Protein AF-A0A9E5RTF7-F1 (afdb_monomer)

Secondary structure (DSSP, 8-state):
---HHHHHHHHHHHHHHHHTTS--TT------HHHHHTS-HHHHHHHHHHHHHHHHHHHHHHHT-TTS-HHHHHHHHHHHHHHHHHHHHHHHHHHHTT-

Nearest PDB structures (foldseek):
  3fx7-assembly1_B  TM=4.848E-01  e=3.679E+00  Helicobacter pylori
  2gts-assembly1_A  TM=4.918E-01  e=5.718E+00  Helicobacter pylori

Sequence (99 aa):
MITDLRKALITLAVFGMALSLQMPANAQQRITREQLDQLSLNDVIIFRNEQLRQAEIVVNSCDDSSYIDSSTCYAQGLQYTNLIANLDIYIAQREAIGE

Radius of gyration: 15.29 Å; Cα contacts (8 Å, |Δi|>4): 32; chains: 1; bounding box: 34×27×45 Å

Structure (mmCIF, N/CA/C/O backbone):
data_AF-A0A9E5RTF7-F1
#
_entry.id   AF-A0A9E5RTF7-F1
#
loop_
_atom_site.group_PDB
_atom_site.id
_atom_site.type_symbol
_atom_site.label_atom_id
_atom_site.label_alt_id
_atom_site.label_comp_id
_atom_site.label_asym_id
_atom_site.label_entity_id
_atom_site.label_seq_id
_atom_site.pdbx_PDB_ins_code
_atom_site.Cartn_x
_atom_site.Cartn_y
_atom_site.Cartn_z
_atom_site.occupancy
_atom_site.B_iso_or_equiv
_atom_site.auth_seq_id
_atom_site.auth_comp_id
_atom_site.auth_asym_id
_atom_site.auth_atom_id
_atom_site.pdbx_PDB_model_num
ATOM 1 N N . MET A 1 1 ? 6.532 19.863 23.232 1.00 41.69 1 MET A N 1
ATOM 2 C CA . MET A 1 1 ? 7.891 19.307 23.077 1.00 41.69 1 MET A CA 1
ATOM 3 C C . MET A 1 1 ? 7.747 18.006 22.296 1.00 41.69 1 MET A C 1
ATOM 5 O O . MET A 1 1 ? 7.460 16.974 22.880 1.00 41.69 1 MET A O 1
ATOM 9 N N . ILE A 1 2 ? 7.742 18.096 20.962 1.00 42.75 2 ILE A N 1
ATOM 10 C CA . ILE A 1 2 ? 7.575 16.933 20.079 1.00 42.75 2 ILE A CA 1
ATOM 11 C C . ILE A 1 2 ? 8.939 16.251 20.023 1.00 42.75 2 ILE A C 1
ATOM 13 O O . ILE A 1 2 ? 9.899 16.840 19.531 1.00 42.75 2 ILE A O 1
ATOM 17 N N . THR A 1 3 ? 9.003 15.074 20.635 1.00 48.88 3 THR A N 1
ATOM 18 C CA . 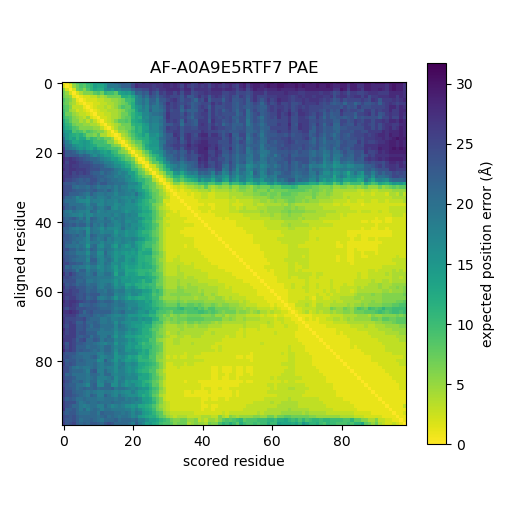THR A 1 3 ? 10.189 14.252 20.862 1.00 48.88 3 THR A CA 1
ATOM 19 C C . THR A 1 3 ? 10.942 13.975 19.563 1.00 48.88 3 THR A C 1
ATOM 21 O O . THR A 1 3 ? 10.340 13.699 18.522 1.00 48.88 3 THR A O 1
ATOM 24 N N . ASP A 1 4 ? 12.272 14.032 19.644 1.00 54.88 4 ASP A N 1
ATOM 25 C CA . ASP A 1 4 ? 13.237 13.833 18.554 1.00 54.88 4 ASP A CA 1
ATOM 26 C C . ASP A 1 4 ? 12.983 12.586 17.690 1.00 54.88 4 ASP A C 1
ATOM 28 O O . ASP A 1 4 ? 13.376 12.547 16.528 1.00 54.88 4 ASP A O 1
ATOM 32 N N . LEU A 1 5 ? 12.225 11.614 18.204 1.00 47.88 5 LEU A N 1
ATOM 33 C CA . LEU A 1 5 ? 11.772 10.421 17.494 1.00 47.88 5 LEU A CA 1
ATOM 34 C C . LEU A 1 5 ? 10.904 10.725 16.258 1.00 47.88 5 LEU A C 1
ATOM 36 O O . LEU A 1 5 ? 11.112 10.122 15.211 1.00 47.88 5 LEU A O 1
ATOM 40 N N . ARG A 1 6 ? 9.968 11.686 16.325 1.00 44.84 6 ARG A N 1
ATOM 41 C CA . ARG A 1 6 ? 9.124 12.045 15.161 1.00 44.84 6 ARG A CA 1
ATOM 42 C C . ARG A 1 6 ? 9.948 12.687 14.049 1.00 44.84 6 ARG A C 1
ATOM 44 O O . ARG A 1 6 ? 9.740 12.394 12.877 1.00 44.84 6 ARG A O 1
ATOM 51 N N . LYS A 1 7 ? 10.909 13.538 14.416 1.00 44.12 7 LYS A N 1
ATOM 52 C CA . LYS A 1 7 ? 11.840 14.145 13.458 1.00 44.12 7 LYS A CA 1
ATOM 53 C C . LYS A 1 7 ? 12.797 13.103 12.886 1.00 44.12 7 LYS A C 1
ATOM 55 O O . LYS A 1 7 ? 13.043 13.135 11.686 1.00 44.12 7 LYS A O 1
ATOM 60 N N . ALA A 1 8 ? 13.268 12.154 13.695 1.00 48.69 8 ALA A N 1
ATOM 61 C CA . ALA A 1 8 ? 14.091 11.042 13.230 1.00 48.69 8 ALA A CA 1
ATOM 62 C C . ALA A 1 8 ? 13.336 10.148 12.234 1.00 48.69 8 ALA A C 1
ATOM 64 O O . ALA A 1 8 ? 13.889 9.828 11.190 1.00 48.69 8 ALA A O 1
ATOM 65 N N . LEU A 1 9 ? 12.061 9.833 12.488 1.00 49.00 9 LEU A N 1
ATOM 66 C CA . LEU A 1 9 ? 11.212 9.050 11.578 1.00 49.00 9 LEU A CA 1
ATOM 67 C C . LEU A 1 9 ? 10.953 9.771 10.250 1.00 49.00 9 LEU A C 1
ATOM 69 O O . LEU A 1 9 ? 11.075 9.164 9.191 1.00 49.00 9 LEU A O 1
ATOM 73 N N . ILE A 1 10 ? 10.669 11.075 10.289 1.00 48.00 10 ILE A N 1
ATOM 74 C CA . ILE A 1 10 ? 10.499 11.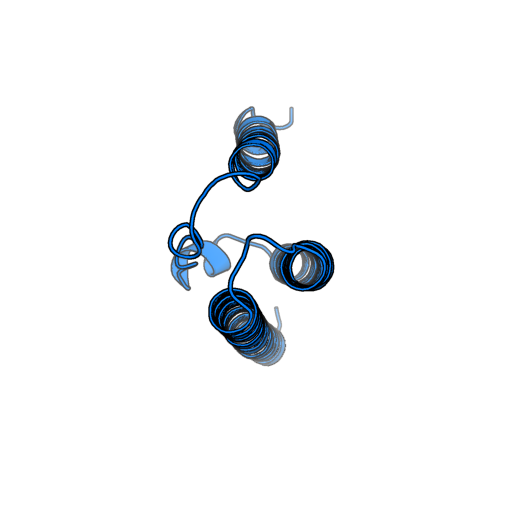886 9.074 1.00 48.00 10 ILE A CA 1
ATOM 75 C C . ILE A 1 10 ? 11.824 11.989 8.306 1.00 48.00 10 ILE A C 1
ATOM 77 O O . ILE A 1 10 ? 11.840 11.895 7.084 1.00 48.00 10 ILE A O 1
ATOM 81 N N . THR A 1 11 ? 12.951 12.121 9.007 1.00 43.06 11 THR A N 1
ATOM 82 C CA . THR A 1 11 ? 14.276 12.189 8.374 1.00 43.06 11 THR A CA 1
ATOM 83 C C . THR A 1 11 ? 14.673 10.841 7.771 1.00 43.06 11 THR A C 1
ATOM 85 O O . THR A 1 11 ? 15.225 10.825 6.680 1.00 43.06 11 THR A O 1
ATOM 88 N N . LEU A 1 12 ? 14.330 9.714 8.406 1.00 43.94 12 LEU A N 1
ATOM 89 C CA . LEU A 1 12 ? 14.488 8.366 7.846 1.00 43.94 12 LEU A CA 1
ATOM 90 C C . LEU A 1 12 ? 13.591 8.140 6.625 1.00 43.94 12 LEU A C 1
ATOM 92 O O . LEU A 1 12 ? 14.051 7.556 5.650 1.00 43.94 12 LEU A O 1
ATOM 96 N N . ALA A 1 13 ? 12.355 8.646 6.637 1.00 47.19 13 ALA A N 1
ATOM 97 C CA . ALA A 1 13 ? 11.477 8.613 5.470 1.00 47.19 13 ALA A CA 1
ATOM 98 C C . ALA A 1 13 ? 12.071 9.420 4.303 1.00 47.19 13 ALA A C 1
ATOM 100 O O . ALA A 1 13 ? 12.103 8.943 3.174 1.00 47.19 13 ALA A O 1
ATOM 101 N N . VAL A 1 14 ? 12.627 10.605 4.576 1.00 43.78 14 VAL A N 1
ATOM 102 C CA . VAL A 1 14 ? 13.248 11.466 3.555 1.00 43.78 14 VAL A CA 1
ATOM 103 C C . VAL A 1 14 ? 14.588 10.921 3.051 1.00 43.78 14 VAL A C 1
ATOM 105 O O . VAL A 1 14 ? 14.848 10.966 1.851 1.00 43.78 14 VAL A O 1
ATOM 108 N N . PHE A 1 15 ? 15.418 10.337 3.918 1.00 42.25 15 PHE A N 1
ATOM 109 C CA . PHE A 1 15 ? 16.659 9.676 3.497 1.00 42.25 15 PHE A CA 1
ATOM 110 C C . PHE A 1 15 ? 16.399 8.355 2.762 1.00 42.25 15 PHE A C 1
ATOM 112 O O . PHE A 1 15 ? 17.119 8.028 1.820 1.00 42.25 15 PHE A O 1
ATOM 119 N N . GLY A 1 16 ? 15.342 7.627 3.135 1.00 38.88 16 GLY A N 1
ATOM 120 C CA . GLY A 1 16 ? 14.868 6.454 2.404 1.00 38.88 16 GLY A CA 1
ATOM 121 C C . GLY A 1 16 ? 14.452 6.796 0.972 1.00 38.88 16 GLY A C 1
ATOM 122 O O . GLY A 1 16 ? 14.797 6.051 0.057 1.00 38.88 16 GLY A O 1
ATOM 123 N N . MET A 1 17 ? 13.811 7.956 0.770 1.00 42.91 17 MET A N 1
ATOM 124 C CA . MET A 1 17 ? 13.408 8.471 -0.550 1.00 42.91 17 MET A CA 1
ATOM 125 C C . MET A 1 17 ? 14.597 8.871 -1.445 1.00 42.91 17 MET A C 1
ATOM 127 O O . MET A 1 17 ? 14.527 8.718 -2.660 1.00 42.91 17 MET A O 1
ATOM 131 N N . ALA A 1 18 ? 15.712 9.347 -0.878 1.00 39.62 18 ALA A N 1
ATOM 132 C CA . ALA A 1 18 ? 16.899 9.708 -1.664 1.00 39.62 18 ALA A CA 1
ATOM 133 C C . ALA A 1 18 ? 17.722 8.485 -2.123 1.00 39.62 18 ALA A C 1
ATOM 135 O O . ALA A 1 18 ? 18.381 8.534 -3.159 1.00 39.62 18 ALA A O 1
ATOM 136 N N . LEU A 1 19 ? 17.663 7.373 -1.382 1.00 38.56 19 LEU A N 1
ATOM 137 C CA . LEU A 1 19 ? 18.341 6.114 -1.729 1.00 38.56 19 LEU A CA 1
ATOM 138 C C . LEU A 1 19 ? 17.531 5.222 -2.687 1.00 38.56 19 LEU A C 1
ATOM 140 O O . LEU A 1 19 ? 18.085 4.280 -3.252 1.00 38.56 19 LEU A O 1
ATOM 144 N N . SER A 1 20 ? 16.246 5.514 -2.913 1.00 39.19 20 SER A N 1
ATOM 145 C CA . SER A 1 20 ? 15.376 4.705 -3.786 1.00 39.19 20 SER A CA 1
ATOM 146 C C . SER A 1 20 ? 15.539 5.001 -5.279 1.00 39.19 20 SER A C 1
ATOM 148 O O . SER A 1 20 ? 15.037 4.241 -6.098 1.00 39.19 20 SER A O 1
ATOM 150 N N . LEU A 1 21 ? 16.291 6.038 -5.660 1.00 39.59 21 LEU A N 1
ATOM 151 C CA . LEU A 1 21 ? 16.585 6.328 -7.069 1.00 39.59 21 LEU A CA 1
ATOM 152 C C . LEU A 1 21 ? 17.640 5.388 -7.684 1.00 39.59 21 LEU A C 1
ATOM 154 O O . LEU A 1 21 ? 17.883 5.469 -8.885 1.00 39.59 21 LEU A O 1
ATOM 158 N N . GLN A 1 22 ? 18.281 4.510 -6.895 1.00 35.50 22 GLN A N 1
ATOM 159 C CA . GLN A 1 22 ? 19.334 3.599 -7.379 1.00 35.50 22 GLN A CA 1
ATOM 160 C C . GLN A 1 22 ? 19.390 2.230 -6.669 1.00 35.50 22 GLN A C 1
ATOM 162 O O . GLN A 1 22 ? 20.447 1.597 -6.666 1.00 35.50 22 GLN A O 1
ATOM 167 N N . MET A 1 23 ? 18.300 1.731 -6.070 1.00 34.97 23 MET A N 1
ATOM 168 C CA . MET A 1 23 ? 18.310 0.392 -5.459 1.00 34.97 23 MET A CA 1
ATOM 169 C C . MET A 1 23 ? 17.282 -0.563 -6.077 1.00 34.97 23 MET A C 1
ATOM 171 O O . MET A 1 23 ? 16.146 -0.164 -6.323 1.00 34.97 23 MET A O 1
ATOM 175 N N . PRO A 1 24 ? 17.680 -1.830 -6.328 1.00 35.62 24 PRO A N 1
ATOM 176 C CA . PRO A 1 24 ? 16.823 -2.850 -6.925 1.00 35.62 24 PRO A CA 1
ATOM 177 C C . PRO A 1 24 ? 15.584 -3.099 -6.055 1.00 35.62 24 PRO A C 1
ATOM 179 O O . PRO A 1 24 ? 15.611 -2.848 -4.850 1.00 35.62 24 PRO A O 1
ATOM 182 N N . ALA A 1 25 ? 14.538 -3.670 -6.662 1.00 40.66 25 ALA A N 1
ATOM 183 C CA . ALA A 1 25 ? 13.217 -4.030 -6.115 1.00 40.66 25 ALA A CA 1
ATOM 184 C C . ALA A 1 25 ? 13.192 -4.933 -4.845 1.00 40.66 25 ALA A C 1
ATOM 186 O O . ALA A 1 25 ? 12.175 -5.538 -4.517 1.00 40.66 25 ALA A O 1
ATOM 187 N N . ASN A 1 26 ? 14.304 -5.041 -4.116 1.00 35.47 26 ASN A N 1
ATOM 188 C CA . ASN A 1 26 ? 14.488 -5.802 -2.881 1.00 35.47 26 ASN A CA 1
ATOM 189 C C . ASN A 1 26 ? 14.568 -4.928 -1.613 1.00 35.47 26 ASN A C 1
ATOM 191 O O . ASN A 1 26 ? 14.778 -5.462 -0.527 1.00 35.47 26 ASN A O 1
ATOM 195 N N . ALA A 1 27 ? 14.405 -3.605 -1.714 1.00 39.56 27 ALA A N 1
ATOM 196 C CA . ALA A 1 27 ? 14.438 -2.695 -0.561 1.00 39.56 27 ALA A CA 1
ATOM 197 C C . ALA A 1 27 ? 13.048 -2.269 -0.052 1.00 39.56 27 ALA A C 1
ATOM 199 O O . ALA A 1 27 ? 12.948 -1.335 0.744 1.00 39.56 27 ALA A O 1
ATOM 200 N N . GLN A 1 28 ? 11.966 -2.940 -0.462 1.00 48.47 28 GLN A N 1
ATOM 201 C CA . GLN A 1 28 ? 10.667 -2.735 0.176 1.00 48.47 28 GLN A CA 1
ATOM 202 C C . GLN A 1 28 ? 10.696 -3.470 1.520 1.00 48.47 28 GLN A C 1
ATOM 204 O O . GLN A 1 28 ? 10.496 -4.683 1.596 1.00 48.47 28 GLN A O 1
ATOM 209 N N . GLN A 1 29 ? 11.057 -2.740 2.581 1.00 54.34 29 GLN A N 1
ATOM 210 C CA . GLN A 1 29 ? 10.996 -3.231 3.955 1.00 54.34 29 GLN A CA 1
ATOM 211 C C . GLN A 1 29 ? 9.643 -3.912 4.161 1.00 54.34 29 GLN A C 1
ATOM 213 O O . GLN A 1 29 ? 8.593 -3.304 3.970 1.00 54.34 29 GLN A O 1
ATOM 218 N N . ARG A 1 30 ? 9.670 -5.201 4.496 1.00 61.34 30 ARG A N 1
ATOM 219 C CA . ARG A 1 30 ? 8.468 -5.989 4.750 1.00 61.34 30 ARG A CA 1
ATOM 220 C C . ARG A 1 30 ? 7.800 -5.424 6.002 1.00 61.34 30 ARG A C 1
ATOM 222 O O . ARG A 1 30 ? 8.250 -5.707 7.107 1.00 61.34 30 ARG A O 1
ATOM 229 N N . ILE A 1 31 ? 6.781 -4.593 5.815 1.00 69.75 31 ILE A N 1
ATOM 230 C CA . ILE A 1 31 ? 6.048 -3.967 6.916 1.00 69.75 31 ILE A CA 1
ATOM 231 C C . ILE A 1 31 ? 5.317 -5.062 7.672 1.00 69.75 31 ILE A C 1
ATOM 233 O O . ILE A 1 31 ? 4.530 -5.810 7.086 1.00 69.75 31 ILE A O 1
ATOM 237 N N . THR A 1 32 ? 5.626 -5.195 8.956 1.00 78.50 32 THR A N 1
ATOM 238 C CA . THR A 1 32 ? 5.007 -6.212 9.801 1.00 78.50 32 THR A CA 1
ATOM 239 C C . THR A 1 32 ? 3.746 -5.668 10.456 1.00 78.50 32 THR A C 1
ATOM 241 O O . THR A 1 32 ? 3.561 -4.456 10.596 1.00 78.50 32 THR A O 1
ATOM 244 N N . ARG A 1 33 ? 2.861 -6.573 10.878 1.00 75.94 33 ARG A N 1
ATOM 245 C CA . ARG A 1 33 ? 1.632 -6.196 11.579 1.00 75.94 33 ARG A CA 1
ATOM 246 C C . ARG A 1 33 ? 1.946 -5.444 12.872 1.00 75.94 33 ARG A C 1
ATOM 248 O O . ARG A 1 33 ? 1.338 -4.418 13.134 1.00 75.94 33 ARG A O 1
ATOM 255 N N . GLU A 1 34 ? 2.975 -5.876 13.596 1.00 76.94 34 GLU A N 1
ATOM 256 C CA . GLU A 1 34 ? 3.415 -5.255 14.847 1.00 76.94 34 GLU A CA 1
ATOM 257 C C . GLU A 1 34 ? 3.883 -3.806 14.646 1.00 76.94 34 GLU A C 1
ATOM 259 O O . GLU A 1 34 ? 3.745 -2.985 15.549 1.00 76.94 34 GLU A O 1
ATOM 264 N N . GLN A 1 35 ? 4.433 -3.472 13.472 1.00 78.81 35 GLN A N 1
ATOM 265 C CA . GLN A 1 35 ? 4.788 -2.092 13.131 1.00 78.81 35 GLN A CA 1
ATOM 266 C C . GLN A 1 35 ? 3.544 -1.241 12.851 1.00 78.81 35 GLN A C 1
ATOM 268 O O . GLN A 1 35 ? 3.511 -0.074 13.233 1.00 78.81 35 GLN A O 1
ATOM 273 N N . LEU A 1 36 ? 2.518 -1.815 12.217 1.00 84.38 36 LEU A N 1
ATOM 274 C CA . LEU A 1 36 ? 1.245 -1.131 11.965 1.00 84.38 36 LEU A CA 1
ATOM 275 C C . LEU A 1 36 ? 0.425 -0.941 13.247 1.00 84.38 36 LEU A C 1
ATOM 277 O O . LEU A 1 36 ? -0.227 0.089 13.404 1.00 84.38 36 LEU A O 1
ATOM 281 N N . ASP A 1 37 ? 0.511 -1.883 14.188 1.00 85.50 37 ASP A N 1
ATOM 282 C CA . ASP A 1 37 ? -0.177 -1.815 15.484 1.00 85.50 37 ASP A CA 1
ATOM 283 C C . ASP A 1 37 ? 0.341 -0.656 16.357 1.00 85.50 37 ASP A C 1
ATOM 285 O O . ASP A 1 37 ? -0.366 -0.161 17.232 1.00 85.50 37 ASP A O 1
ATOM 289 N N . GLN A 1 38 ? 1.564 -0.176 16.105 1.00 90.44 38 GLN A N 1
ATOM 290 C CA . GLN A 1 38 ? 2.134 1.003 16.773 1.00 90.44 38 GLN A CA 1
ATOM 291 C C . GLN A 1 38 ? 1.601 2.333 16.217 1.00 90.44 38 GLN A C 1
ATOM 293 O O . GLN A 1 38 ? 1.876 3.391 16.790 1.00 90.44 38 GLN A O 1
ATOM 298 N N . LEU A 1 39 ? 0.870 2.303 15.101 1.00 87.38 39 LEU A N 1
ATOM 299 C CA . LEU A 1 39 ? 0.318 3.477 14.435 1.00 87.38 39 LEU A CA 1
ATOM 300 C C . LEU A 1 39 ? -1.170 3.635 14.756 1.00 87.38 39 LEU A C 1
ATOM 302 O O . LEU A 1 39 ? -1.899 2.655 14.931 1.00 87.38 39 LEU A O 1
ATOM 306 N N . SER A 1 40 ? -1.651 4.879 14.788 1.00 93.62 40 SER A N 1
ATOM 307 C CA . SER A 1 40 ? -3.097 5.124 14.803 1.00 93.62 40 SER A CA 1
ATOM 308 C C . SER A 1 40 ? -3.726 4.697 13.472 1.00 93.62 40 SER A C 1
ATOM 310 O O . SER A 1 40 ? -3.042 4.680 12.447 1.00 93.62 40 SER A O 1
ATOM 312 N N . LEU A 1 41 ? -5.028 4.393 13.456 1.00 93.25 41 LEU A N 1
ATOM 313 C CA . LEU A 1 41 ? -5.733 4.028 12.222 1.00 93.25 41 LEU A CA 1
ATOM 314 C C . LEU A 1 41 ? -5.561 5.101 11.131 1.00 93.25 41 LEU A C 1
ATOM 316 O O . LEU A 1 41 ? -5.233 4.787 9.989 1.00 93.25 41 LEU A O 1
ATOM 320 N N . ASN A 1 42 ? -5.666 6.379 11.508 1.00 93.19 42 ASN A N 1
ATOM 321 C CA . ASN A 1 42 ? -5.427 7.500 10.598 1.00 93.19 42 ASN A CA 1
ATOM 322 C C . ASN A 1 42 ? -3.996 7.525 10.043 1.00 93.19 42 ASN A C 1
AT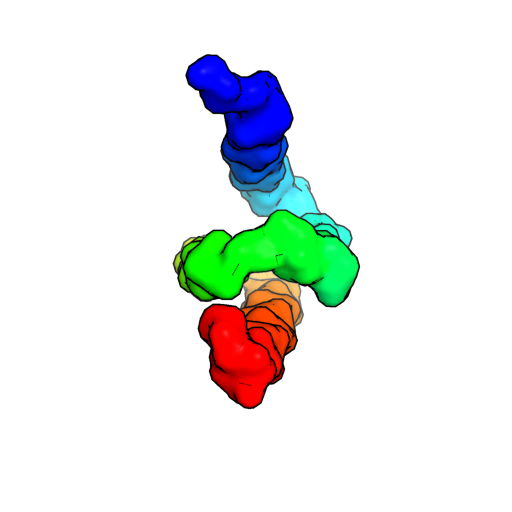OM 324 O O . ASN A 1 42 ? -3.814 7.782 8.854 1.00 93.19 42 ASN A O 1
ATOM 328 N N . ASP A 1 43 ? -2.983 7.238 10.864 1.00 90.62 43 ASP A N 1
ATOM 329 C CA . ASP A 1 43 ? -1.595 7.173 10.392 1.00 90.62 43 ASP A CA 1
ATOM 330 C C . ASP A 1 43 ? -1.395 6.015 9.402 1.00 90.62 43 ASP A C 1
ATOM 332 O O . ASP A 1 43 ? -0.669 6.168 8.420 1.00 90.62 43 ASP A O 1
ATOM 336 N N . VAL A 1 44 ? -2.075 4.881 9.606 1.00 86.44 44 VAL A N 1
ATOM 337 C CA . VAL A 1 44 ? -2.047 3.745 8.670 1.00 86.44 44 VAL A CA 1
ATOM 338 C C . VAL A 1 44 ? -2.729 4.096 7.346 1.00 86.44 44 VAL A C 1
ATOM 340 O O . VAL A 1 44 ? -2.194 3.774 6.286 1.00 86.44 44 VAL A O 1
ATOM 343 N N . ILE A 1 45 ? -3.859 4.809 7.378 1.00 90.94 45 ILE A N 1
ATOM 344 C CA . ILE A 1 45 ? -4.543 5.300 6.170 1.00 90.94 45 ILE A CA 1
ATOM 345 C C . ILE A 1 45 ? -3.646 6.279 5.397 1.00 90.94 45 ILE A C 1
ATOM 347 O O . ILE A 1 45 ? -3.490 6.154 4.180 1.00 90.94 45 ILE A O 1
ATOM 351 N N . ILE A 1 46 ? -3.012 7.232 6.089 1.00 89.06 46 ILE A N 1
ATOM 352 C CA . ILE A 1 46 ? -2.055 8.169 5.478 1.00 89.06 46 ILE A CA 1
ATOM 353 C C . ILE A 1 46 ? -0.892 7.399 4.853 1.00 89.06 46 ILE A C 1
ATOM 355 O O . ILE A 1 46 ? -0.526 7.655 3.705 1.00 89.06 46 ILE A O 1
ATOM 359 N N . PHE A 1 47 ? -0.340 6.431 5.582 1.00 85.88 47 PHE A N 1
ATOM 360 C CA . PHE A 1 47 ? 0.749 5.598 5.100 1.00 85.88 47 PHE A CA 1
ATOM 361 C C . PHE A 1 47 ? 0.360 4.826 3.830 1.00 85.88 47 PHE A C 1
ATOM 363 O O . PHE A 1 47 ? 1.093 4.857 2.842 1.00 85.88 47 PHE A O 1
ATOM 370 N N . ARG A 1 48 ? -0.822 4.203 3.813 1.00 91.75 48 ARG A N 1
ATOM 371 C CA . ARG A 1 48 ? -1.380 3.506 2.646 1.00 91.75 48 ARG A CA 1
ATOM 372 C C . ARG A 1 48 ? -1.525 4.428 1.437 1.00 91.75 48 ARG A C 1
ATOM 374 O O . ARG A 1 48 ? -1.170 4.034 0.327 1.00 91.75 48 ARG A O 1
ATOM 381 N N . ASN A 1 49 ? -2.005 5.653 1.636 1.00 88.56 49 ASN A N 1
ATOM 382 C CA . ASN A 1 49 ? -2.134 6.635 0.558 1.00 88.56 49 ASN A CA 1
ATOM 383 C C . ASN A 1 49 ? -0.773 7.085 0.016 1.00 88.56 49 ASN A C 1
ATOM 385 O O . ASN A 1 49 ? -0.616 7.232 -1.195 1.00 88.56 49 ASN A O 1
ATOM 389 N N . GLU A 1 50 ? 0.229 7.236 0.884 1.00 86.38 50 GLU A N 1
ATOM 390 C CA . GLU A 1 50 ? 1.590 7.534 0.443 1.00 86.38 50 GLU A CA 1
ATOM 391 C C . GLU A 1 50 ? 2.192 6.367 -0.349 1.00 86.38 50 GLU A C 1
ATOM 393 O O . GLU A 1 50 ? 2.803 6.602 -1.386 1.00 86.38 50 GLU A O 1
ATOM 398 N N . GLN A 1 51 ? 1.969 5.111 0.058 1.00 85.88 51 GLN A N 1
ATOM 399 C CA . GLN A 1 51 ? 2.415 3.954 -0.731 1.00 85.88 51 GLN A CA 1
ATOM 400 C C . GLN A 1 51 ? 1.772 3.915 -2.119 1.00 85.88 51 GLN A C 1
ATOM 402 O O . GLN A 1 51 ? 2.453 3.589 -3.088 1.00 85.88 51 GLN A O 1
ATOM 407 N N . LEU A 1 52 ? 0.495 4.290 -2.234 1.00 87.69 52 LEU A N 1
ATOM 408 C CA . LEU A 1 52 ? -0.178 4.389 -3.529 1.00 87.69 52 LEU A CA 1
ATOM 409 C C . LEU A 1 52 ? 0.437 5.485 -4.411 1.00 87.69 52 LEU A C 1
ATOM 411 O O . LEU A 1 52 ? 0.716 5.238 -5.581 1.00 87.69 52 LEU A O 1
ATOM 415 N N . ARG A 1 53 ? 0.719 6.664 -3.846 1.00 85.81 53 ARG A N 1
ATOM 416 C CA . ARG A 1 53 ? 1.391 7.755 -4.570 1.00 85.81 53 ARG A CA 1
ATOM 417 C C . ARG A 1 53 ? 2.795 7.356 -5.030 1.00 85.81 53 ARG A C 1
ATOM 419 O O . ARG A 1 53 ? 3.193 7.656 -6.151 1.00 85.81 53 ARG A O 1
ATOM 426 N N . GLN A 1 54 ? 3.549 6.676 -4.170 1.00 83.00 54 GLN A N 1
ATOM 427 C CA . GLN A 1 54 ? 4.886 6.184 -4.500 1.00 83.00 54 GLN A CA 1
ATOM 428 C C . GLN A 1 54 ? 4.841 5.115 -5.592 1.00 83.00 54 GLN A C 1
ATOM 430 O O . GLN A 1 54 ? 5.684 5.140 -6.481 1.00 83.00 54 GLN A O 1
ATOM 435 N N . ALA A 1 55 ? 3.845 4.223 -5.569 1.00 85.19 55 ALA A N 1
ATOM 436 C CA . ALA A 1 55 ? 3.650 3.229 -6.618 1.00 85.19 55 ALA A CA 1
ATOM 437 C C . ALA A 1 55 ? 3.510 3.889 -7.994 1.00 85.19 55 ALA A C 1
ATOM 439 O O . ALA A 1 55 ? 4.205 3.501 -8.925 1.00 85.19 55 ALA A O 1
ATOM 440 N N . GLU A 1 56 ? 2.667 4.919 -8.103 1.00 85.56 56 GLU A N 1
ATOM 441 C CA . GLU A 1 56 ? 2.472 5.662 -9.350 1.00 85.56 56 GLU A CA 1
ATOM 442 C C . GLU A 1 56 ? 3.781 6.295 -9.839 1.00 85.56 56 GLU A C 1
ATOM 444 O O . GLU A 1 56 ? 4.163 6.117 -10.991 1.00 85.56 56 GLU A O 1
ATOM 449 N N . ILE A 1 57 ? 4.511 6.984 -8.959 1.00 82.12 57 ILE A N 1
ATOM 450 C CA . ILE A 1 57 ? 5.762 7.660 -9.328 1.00 82.12 57 ILE A CA 1
ATOM 451 C C . ILE A 1 57 ? 6.823 6.651 -9.775 1.00 82.12 57 ILE A C 1
ATOM 453 O O . ILE A 1 57 ? 7.463 6.835 -10.809 1.00 82.12 57 ILE A O 1
ATOM 457 N N . VAL A 1 58 ? 7.031 5.602 -8.982 1.00 80.44 58 VAL A N 1
ATOM 458 C CA . VAL A 1 58 ? 8.126 4.654 -9.186 1.00 80.44 58 VAL A CA 1
ATOM 459 C C . VAL A 1 58 ? 7.849 3.743 -10.376 1.00 80.44 58 VAL A C 1
ATOM 461 O O . VAL A 1 58 ? 8.752 3.532 -11.179 1.00 80.44 58 VAL A O 1
ATOM 464 N N . VAL A 1 59 ? 6.622 3.233 -10.526 1.00 80.56 59 VAL A N 1
ATOM 465 C CA . VAL A 1 59 ? 6.269 2.354 -11.650 1.00 80.56 59 VAL A CA 1
ATOM 466 C C . VAL A 1 59 ? 6.266 3.137 -12.959 1.00 80.56 59 VAL A C 1
ATOM 468 O O . VAL A 1 59 ? 6.913 2.692 -13.899 1.00 80.56 59 VAL A O 1
ATOM 471 N N . ASN A 1 60 ? 5.678 4.339 -13.002 1.00 79.12 60 ASN A N 1
ATOM 472 C CA . ASN A 1 60 ? 5.719 5.164 -14.215 1.00 79.12 60 ASN A CA 1
ATOM 473 C C . ASN A 1 60 ? 7.162 5.549 -14.575 1.00 79.12 60 ASN A C 1
ATOM 475 O O . ASN A 1 60 ? 7.572 5.410 -15.721 1.00 79.12 60 ASN A O 1
ATOM 479 N N . SER A 1 61 ? 7.974 5.955 -13.589 1.00 78.44 61 SER A N 1
ATOM 480 C CA . SER A 1 61 ? 9.397 6.234 -13.827 1.00 78.44 61 SER A CA 1
ATOM 481 C C . SER A 1 61 ? 10.178 4.999 -14.283 1.00 78.44 61 SER A C 1
ATOM 483 O O . SER A 1 61 ? 11.208 5.151 -14.943 1.00 78.44 61 SER A O 1
ATOM 485 N N . CYS A 1 62 ? 9.751 3.801 -13.888 1.00 78.12 62 CYS A N 1
ATOM 486 C CA . CYS A 1 62 ? 10.358 2.556 -14.328 1.00 78.12 62 CYS A CA 1
ATOM 487 C C . CYS A 1 62 ? 9.987 2.275 -15.786 1.00 78.12 62 CYS A C 1
ATOM 489 O O . CYS A 1 62 ? 10.879 2.035 -16.597 1.00 78.12 62 CYS A O 1
ATOM 491 N N . ASP A 1 63 ? 8.699 2.377 -16.121 1.00 78.81 63 ASP A N 1
ATOM 492 C CA . ASP A 1 63 ? 8.168 2.139 -17.466 1.00 78.81 63 ASP A CA 1
ATOM 493 C C . ASP A 1 63 ? 8.709 3.146 -18.499 1.00 78.81 63 ASP A C 1
ATOM 495 O O . ASP A 1 63 ? 8.951 2.782 -19.649 1.00 78.81 63 ASP A O 1
ATOM 499 N N . ASP A 1 64 ? 8.977 4.388 -18.086 1.00 83.44 64 ASP A N 1
ATOM 500 C CA . ASP A 1 64 ? 9.584 5.424 -18.933 1.00 83.44 64 ASP A CA 1
ATOM 501 C C . ASP A 1 64 ? 11.095 5.210 -19.176 1.00 83.44 64 ASP A C 1
ATOM 503 O O . ASP A 1 64 ? 11.706 5.878 -20.019 1.00 83.44 64 ASP A O 1
ATOM 507 N N . SER A 1 65 ? 11.738 4.295 -18.443 1.00 80.12 65 SER A N 1
ATOM 508 C CA . SER A 1 65 ? 13.177 4.053 -18.546 1.00 80.12 65 SER A CA 1
ATOM 509 C C . SER A 1 65 ? 13.514 3.076 -19.669 1.00 80.12 65 SER A C 1
ATOM 511 O O . SER A 1 65 ? 13.162 1.902 -19.632 1.00 80.12 65 SER A O 1
ATOM 513 N N . SER A 1 66 ? 14.350 3.506 -20.616 1.00 84.81 66 SER A N 1
ATOM 514 C CA . SER A 1 66 ? 14.899 2.620 -21.656 1.00 84.81 66 SER A CA 1
AT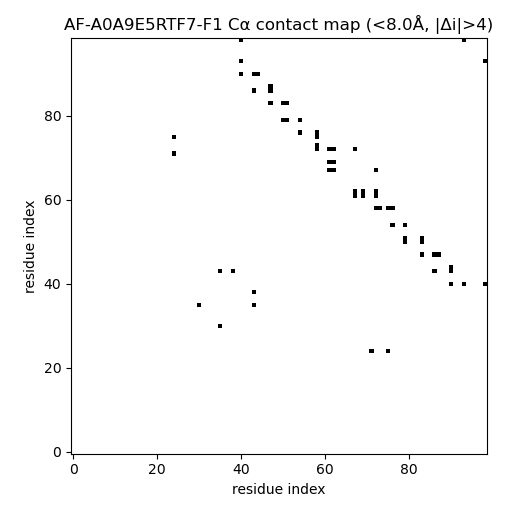OM 515 C C . SER A 1 66 ? 15.943 1.617 -21.144 1.00 84.81 66 SER A C 1
ATOM 517 O O . SER A 1 66 ? 16.449 0.811 -21.922 1.00 84.81 66 SER A O 1
ATOM 519 N N . TYR A 1 67 ? 16.340 1.716 -19.873 1.00 81.50 67 TYR A N 1
ATOM 520 C CA . TYR A 1 67 ? 17.419 0.920 -19.277 1.00 81.50 67 TYR A CA 1
ATOM 521 C C . TYR A 1 67 ? 16.919 -0.137 -18.292 1.00 81.50 67 TYR A C 1
ATOM 523 O O . TYR A 1 67 ? 17.701 -0.999 -17.889 1.00 81.50 67 TYR A O 1
ATOM 531 N N . ILE A 1 68 ? 15.653 -0.064 -17.878 1.00 74.50 68 ILE A N 1
ATOM 532 C CA . ILE A 1 68 ? 15.054 -1.023 -16.954 1.00 74.50 68 ILE A CA 1
ATOM 533 C C . ILE A 1 68 ? 14.162 -1.960 -17.762 1.00 74.50 68 ILE A C 1
ATOM 535 O O . ILE A 1 68 ? 13.384 -1.530 -18.606 1.00 74.50 68 ILE A O 1
ATOM 539 N N . ASP A 1 69 ? 14.307 -3.262 -17.531 1.00 77.94 69 ASP A N 1
ATOM 540 C CA . ASP A 1 69 ? 13.486 -4.251 -18.218 1.00 77.94 69 ASP A CA 1
ATOM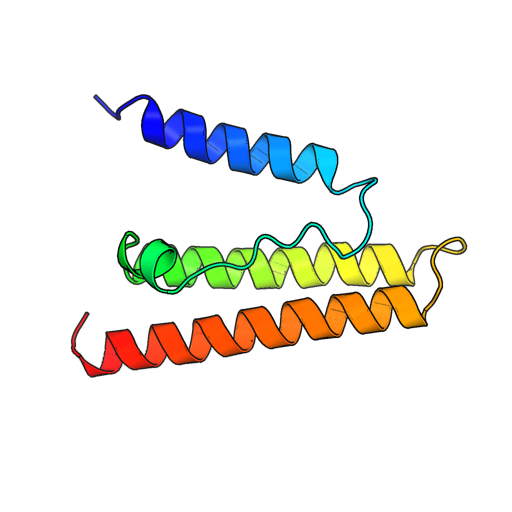 541 C C . ASP A 1 69 ? 12.022 -4.128 -17.770 1.00 77.94 69 ASP A C 1
ATOM 543 O O . ASP A 1 69 ? 11.736 -4.097 -16.571 1.00 77.94 69 ASP A O 1
ATOM 547 N N . SER A 1 70 ? 11.093 -4.134 -18.727 1.00 78.00 70 SER A N 1
ATOM 548 C CA . SER A 1 70 ? 9.643 -4.099 -18.476 1.00 78.00 70 SER A CA 1
ATOM 549 C C . SER A 1 70 ? 9.159 -5.125 -17.438 1.00 78.00 70 SER A C 1
ATOM 551 O O . SER A 1 70 ? 8.270 -4.839 -16.638 1.00 78.00 70 SER A O 1
ATOM 553 N N . SER A 1 71 ? 9.771 -6.312 -17.383 1.00 77.69 71 SER A N 1
ATOM 554 C CA . SER A 1 71 ? 9.452 -7.344 -16.393 1.00 77.69 71 SER A CA 1
ATOM 555 C C . SER A 1 71 ? 9.824 -6.935 -14.964 1.00 77.69 71 SER A C 1
ATOM 557 O O . SER A 1 71 ? 9.156 -7.345 -14.013 1.00 77.69 71 SER A O 1
ATOM 559 N N . THR A 1 72 ? 10.844 -6.086 -14.804 1.00 80.38 72 THR A N 1
ATOM 560 C CA . THR A 1 72 ? 11.236 -5.506 -13.512 1.00 80.38 72 THR A CA 1
ATOM 561 C C . THR A 1 72 ? 10.201 -4.485 -13.049 1.00 80.38 72 THR A C 1
ATOM 563 O O . THR A 1 72 ? 9.769 -4.545 -11.898 1.00 80.38 72 THR A O 1
ATOM 566 N N . CYS A 1 73 ? 9.742 -3.610 -13.947 1.00 76.31 73 CYS A N 1
ATOM 567 C CA . CYS A 1 73 ? 8.700 -2.622 -13.650 1.00 76.31 73 CYS A CA 1
ATOM 568 C C . CYS A 1 73 ? 7.369 -3.294 -13.305 1.00 76.31 73 CYS A C 1
ATOM 570 O O . CYS A 1 73 ? 6.738 -2.963 -12.300 1.00 76.31 73 CYS A O 1
ATOM 572 N N . TYR A 1 74 ? 7.005 -4.339 -14.053 1.00 79.00 74 TYR A N 1
ATOM 573 C CA . TYR A 1 74 ? 5.843 -5.168 -13.751 1.00 79.00 74 TYR A CA 1
ATOM 574 C C . TYR A 1 74 ? 5.938 -5.830 -12.368 1.00 79.00 74 TYR A C 1
ATOM 576 O O . TYR A 1 74 ? 4.993 -5.766 -11.578 1.00 79.00 74 TYR A O 1
ATOM 584 N N . ALA A 1 75 ? 7.084 -6.436 -12.037 1.00 78.69 75 ALA A N 1
ATOM 585 C CA . ALA A 1 75 ? 7.295 -7.040 -10.724 1.00 78.69 75 ALA A CA 1
ATOM 586 C C . ALA A 1 75 ? 7.179 -6.003 -9.595 1.00 78.69 75 ALA A C 1
ATOM 588 O O . ALA A 1 75 ? 6.563 -6.282 -8.566 1.00 78.69 75 ALA A O 1
ATOM 589 N N . GLN A 1 76 ? 7.706 -4.796 -9.799 1.00 78.56 76 GLN A N 1
ATOM 590 C CA . GLN A 1 76 ? 7.596 -3.698 -8.843 1.00 78.56 76 GLN A CA 1
ATOM 591 C C . GLN A 1 76 ? 6.145 -3.222 -8.672 1.00 78.56 76 GLN A C 1
ATOM 593 O O . GLN A 1 76 ? 5.680 -3.053 -7.543 1.00 78.56 76 GLN A O 1
ATOM 598 N N . GLY A 1 77 ? 5.387 -3.098 -9.764 1.00 82.38 77 GLY A N 1
ATOM 599 C CA . GLY A 1 77 ? 3.955 -2.790 -9.715 1.00 82.38 77 GLY A CA 1
ATOM 600 C C . GLY A 1 77 ? 3.146 -3.838 -8.942 1.00 82.38 77 GLY A C 1
ATOM 601 O O . GLY A 1 77 ? 2.289 -3.491 -8.121 1.00 82.38 77 GLY A O 1
ATOM 602 N N . LEU A 1 78 ? 3.464 -5.126 -9.117 1.00 84.94 78 LEU A N 1
ATOM 603 C CA . LEU A 1 78 ? 2.851 -6.204 -8.335 1.00 84.94 78 LEU A CA 1
ATOM 604 C C . LEU A 1 78 ? 3.174 -6.104 -6.840 1.00 84.94 78 LEU A C 1
ATOM 606 O O . LEU A 1 78 ? 2.298 -6.343 -6.007 1.00 84.94 78 LEU A O 1
ATOM 610 N N . GLN A 1 79 ? 4.408 -5.747 -6.477 1.00 82.94 79 GLN A N 1
ATOM 611 C CA . GLN A 1 79 ? 4.786 -5.581 -5.073 1.00 82.94 79 GLN A CA 1
ATOM 612 C C . GLN A 1 79 ? 3.980 -4.462 -4.397 1.00 82.94 79 GLN A C 1
ATOM 614 O O . GLN A 1 79 ? 3.414 -4.685 -3.323 1.00 82.94 79 GLN A O 1
ATOM 619 N N . TYR A 1 80 ? 3.844 -3.301 -5.046 1.00 83.94 80 TYR A N 1
ATOM 620 C CA . TYR A 1 80 ? 2.997 -2.213 -4.546 1.00 83.94 80 TYR A CA 1
ATOM 621 C C . TYR A 1 80 ? 1.529 -2.623 -4.434 1.00 83.94 80 TYR A C 1
ATOM 623 O O . TYR A 1 80 ? 0.904 -2.371 -3.406 1.00 83.94 80 TYR A O 1
ATOM 631 N N . THR A 1 81 ? 0.997 -3.309 -5.448 1.00 87.38 81 THR A N 1
ATOM 632 C CA . THR A 1 81 ? -0.387 -3.806 -5.438 1.00 87.38 81 THR A CA 1
ATOM 633 C C . THR A 1 81 ? -0.643 -4.709 -4.230 1.00 87.38 81 THR A C 1
ATOM 635 O O . THR A 1 81 ? -1.617 -4.517 -3.501 1.00 87.38 81 THR A O 1
ATOM 638 N N . ASN A 1 82 ? 0.264 -5.653 -3.964 1.00 85.06 82 ASN A N 1
ATOM 639 C CA . ASN A 1 82 ? 0.157 -6.559 -2.821 1.00 85.06 82 ASN A CA 1
ATOM 640 C C . ASN A 1 82 ? 0.255 -5.821 -1.480 1.00 85.06 82 ASN A C 1
ATOM 642 O O . ASN A 1 82 ? -0.496 -6.124 -0.553 1.00 85.06 82 ASN A O 1
ATOM 646 N N . LEU A 1 83 ? 1.172 -4.857 -1.355 1.00 85.00 83 LEU A N 1
ATOM 647 C CA . LEU A 1 83 ? 1.307 -4.058 -0.138 1.00 85.00 83 LEU A CA 1
ATOM 648 C C . LEU A 1 83 ? 0.031 -3.259 0.149 1.00 85.00 83 LEU A C 1
ATOM 650 O O . LEU A 1 83 ? -0.472 -3.298 1.270 1.00 85.00 83 LEU A O 1
ATOM 654 N N . ILE A 1 84 ? -0.504 -2.571 -0.859 1.00 89.50 84 ILE A N 1
ATOM 655 C CA . ILE A 1 84 ? -1.718 -1.759 -0.731 1.00 89.50 84 ILE A CA 1
ATOM 656 C C . ILE A 1 84 ? -2.906 -2.637 -0.324 1.00 89.50 84 ILE A C 1
ATOM 658 O O . ILE A 1 84 ? -3.603 -2.298 0.628 1.00 89.50 84 ILE A O 1
ATOM 662 N N . ALA A 1 85 ? -3.078 -3.804 -0.953 1.00 87.62 85 ALA A N 1
ATOM 663 C CA . ALA A 1 85 ? -4.136 -4.745 -0.590 1.00 87.62 85 ALA A CA 1
ATOM 664 C C . ALA A 1 85 ? -4.020 -5.234 0.867 1.00 87.62 85 ALA A C 1
ATOM 666 O O . ALA A 1 85 ? -5.020 -5.323 1.578 1.00 87.62 85 ALA A O 1
ATOM 667 N N . ASN A 1 86 ? -2.803 -5.512 1.344 1.00 86.88 86 ASN A N 1
ATOM 668 C CA . ASN A 1 86 ? -2.583 -5.902 2.739 1.00 86.88 86 ASN A CA 1
ATOM 669 C C . ASN A 1 86 ? -2.931 -4.771 3.719 1.00 86.88 86 ASN A C 1
ATOM 671 O O . ASN A 1 86 ? -3.510 -5.035 4.774 1.00 86.88 86 ASN A O 1
ATOM 675 N N . LEU A 1 87 ? -2.598 -3.524 3.374 1.00 88.19 87 LEU A N 1
ATOM 676 C CA . LEU A 1 87 ? -2.954 -2.356 4.180 1.00 88.19 87 LEU A CA 1
ATOM 677 C C . LEU A 1 87 ? -4.470 -2.138 4.207 1.00 88.19 87 LEU A C 1
ATOM 679 O O . LEU A 1 87 ? -5.009 -1.893 5.281 1.00 88.19 87 LEU A O 1
ATOM 683 N N . ASP A 1 88 ? -5.160 -2.301 3.076 1.00 93.81 88 ASP A N 1
ATOM 684 C CA . ASP A 1 88 ? -6.624 -2.199 2.996 1.00 93.81 88 ASP A CA 1
ATOM 685 C C . ASP A 1 88 ? -7.314 -3.226 3.899 1.00 93.81 88 ASP A C 1
ATOM 687 O O . ASP A 1 88 ? -8.218 -2.886 4.661 1.00 93.81 88 ASP A O 1
ATOM 691 N N . ILE A 1 89 ? -6.847 -4.479 3.872 1.00 92.56 89 ILE A N 1
ATOM 692 C CA . ILE A 1 89 ? -7.360 -5.537 4.752 1.00 92.56 89 ILE A CA 1
ATOM 693 C C . ILE A 1 89 ? -7.127 -5.180 6.221 1.00 92.56 89 ILE A C 1
ATOM 695 O O . ILE A 1 89 ? -8.012 -5.375 7.053 1.00 92.56 89 ILE A O 1
ATOM 699 N N . TYR A 1 90 ? -5.941 -4.676 6.558 1.00 89.94 90 TYR A N 1
ATOM 700 C CA . TYR A 1 90 ? -5.606 -4.319 7.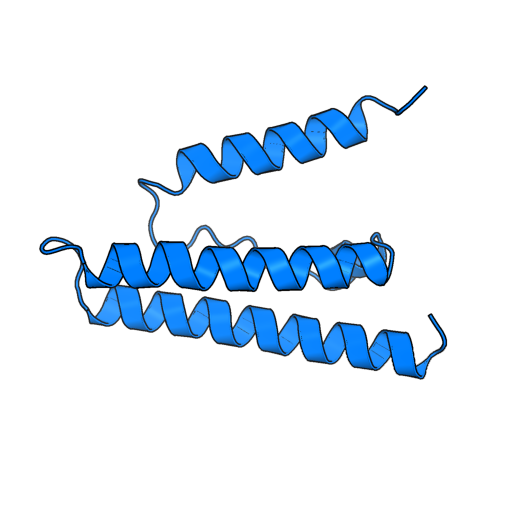932 1.00 89.94 90 TYR A CA 1
ATOM 701 C C . TYR A 1 90 ? -6.430 -3.123 8.442 1.00 89.94 90 TYR A C 1
ATOM 703 O O . TYR A 1 90 ? -6.931 -3.170 9.565 1.00 89.94 90 TYR A O 1
ATOM 711 N N . ILE A 1 91 ? -6.632 -2.093 7.613 1.00 93.69 91 ILE A N 1
ATOM 712 C CA . ILE A 1 91 ? -7.509 -0.948 7.906 1.00 93.69 91 ILE A CA 1
ATOM 713 C C . ILE A 1 91 ? -8.934 -1.442 8.163 1.00 93.69 91 ILE A C 1
ATOM 715 O O . ILE A 1 91 ? -9.482 -1.175 9.228 1.00 93.69 91 ILE A O 1
ATOM 719 N N . ALA A 1 92 ? -9.486 -2.257 7.259 1.00 95.00 92 ALA A N 1
ATOM 720 C CA . ALA A 1 92 ? -10.832 -2.805 7.409 1.00 95.00 92 ALA A CA 1
ATOM 721 C C . ALA A 1 92 ? -10.986 -3.659 8.683 1.00 95.00 92 ALA A C 1
ATOM 723 O O . ALA A 1 92 ? -12.028 -3.630 9.335 1.00 95.00 92 ALA A O 1
ATOM 724 N N . GLN A 1 93 ? -9.948 -4.412 9.070 1.00 95.12 93 GLN A N 1
ATOM 725 C CA . GLN A 1 93 ? -9.945 -5.166 10.329 1.00 95.12 93 GLN A CA 1
ATOM 726 C C . GLN A 1 93 ? -10.011 -4.251 11.556 1.00 95.12 93 GLN A C 1
ATOM 728 O O . GLN A 1 93 ? -10.716 -4.585 12.505 1.00 95.12 93 GLN A O 1
ATOM 733 N N . ARG A 1 94 ? -9.292 -3.123 11.544 1.00 93.44 94 ARG A N 1
ATOM 734 C CA . ARG A 1 94 ? -9.285 -2.150 12.647 1.00 93.44 94 ARG A CA 1
ATOM 735 C C . ARG A 1 94 ? -10.594 -1.374 12.747 1.00 93.44 94 ARG A C 1
ATOM 737 O O . ARG A 1 94 ? -11.156 -1.275 13.833 1.00 93.44 94 ARG A O 1
ATOM 744 N N . GLU A 1 95 ? -11.143 -0.945 11.615 1.00 95.88 95 GLU A N 1
ATOM 745 C CA . GLU A 1 95 ? -12.472 -0.323 11.562 1.00 95.88 95 GLU A CA 1
ATOM 746 C C . GLU A 1 95 ? -1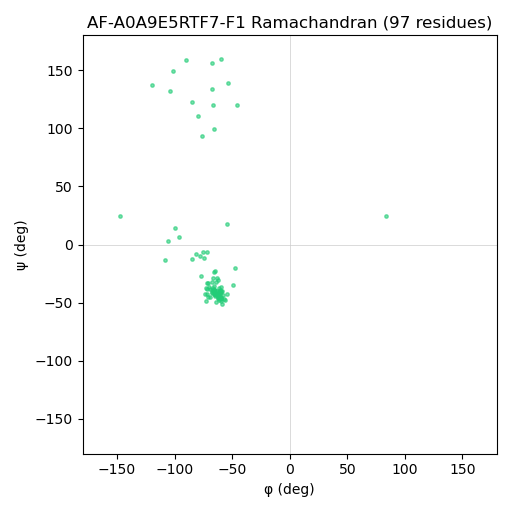3.555 -1.270 12.114 1.00 95.88 95 GLU A C 1
ATOM 748 O O . GLU A 1 95 ? -14.428 -0.857 12.877 1.00 95.88 95 GLU A O 1
ATOM 753 N N . ALA A 1 96 ? -13.476 -2.570 11.800 1.00 95.31 96 ALA A N 1
ATOM 754 C CA . ALA A 1 96 ? -14.434 -3.568 12.280 1.00 95.31 96 ALA A CA 1
ATOM 755 C C . 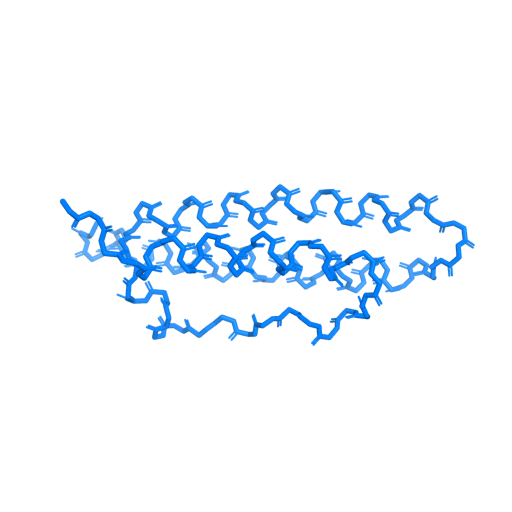ALA A 1 96 ? -14.397 -3.793 13.804 1.00 95.31 96 ALA A C 1
ATOM 757 O O . ALA A 1 96 ? -15.397 -4.239 14.372 1.00 95.31 96 ALA A O 1
ATOM 758 N N . ILE A 1 97 ? -13.274 -3.495 14.469 1.00 93.31 97 ILE A N 1
ATOM 759 C CA . ILE A 1 97 ? -13.141 -3.573 15.935 1.00 93.31 97 ILE A CA 1
ATOM 760 C C . ILE A 1 97 ? -13.356 -2.220 16.632 1.00 93.31 97 ILE A C 1
ATOM 762 O O . ILE A 1 97 ? -13.235 -2.146 17.854 1.00 93.31 97 ILE A O 1
ATOM 766 N N . GLY A 1 98 ? -13.751 -1.186 15.882 1.00 89.12 98 GLY A N 1
ATOM 767 C CA . GLY A 1 98 ? -14.158 0.113 16.420 1.00 89.12 98 GLY A CA 1
ATOM 768 C C . GLY A 1 98 ? -13.010 1.077 16.716 1.00 89.12 98 GLY A C 1
ATOM 769 O O . GLY A 1 98 ? -13.175 1.950 17.571 1.00 89.12 98 GLY A O 1
ATOM 770 N N . GLU A 1 99 ? -11.869 0.906 16.047 1.00 85.50 99 GLU A N 1
ATOM 771 C CA . GLU A 1 99 ? -10.792 1.906 16.018 1.00 85.50 99 GLU A CA 1
ATOM 772 C C . GLU A 1 99 ? -11.032 3.026 14.999 1.00 85.50 99 GLU A C 1
ATOM 774 O O . GLU A 1 99 ? -11.781 2.798 14.022 1.00 85.50 99 GLU A O 1
#

pLDDT: mean 72.64, std 19.91, range [34.97, 95.88]

Solvent-ac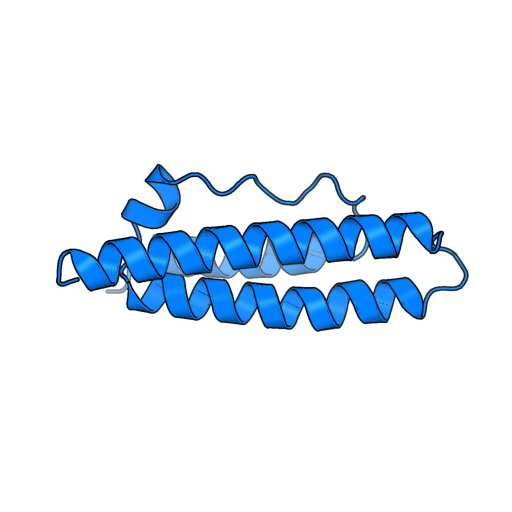cessible surface area (backbone atoms only — not comparable to full-atom values): 5858 Å² total; per-residue (Å²): 135,85,56,68,64,62,58,49,52,53,49,50,53,54,54,52,60,67,55,58,83,79,55,70,95,78,73,72,74,80,83,49,68,74,64,54,70,75,43,54,71,66,55,49,53,52,50,44,53,50,52,53,54,48,39,54,54,53,35,51,58,34,68,73,34,94,86,50,58,67,68,56,30,50,52,48,46,50,51,43,53,52,51,48,52,53,46,53,53,52,52,53,54,40,51,73,74,72,99

Mean predicted aligned error: 11.09 Å

Foldseek 3Di:
DPDCVVVVVVVCVVVVVVVVVDDALPPPPPDDPVNVVVDDLVVLVVVLVVLVVVLVVVLVVQVPDPPHDNVSSVVSNVVSVVVSVVSVVSSVVVVVVPD